Protein AF-A0A1M5TWB6-F1 (afdb_monomer_lite)

Secondary structure (DSSP, 8-state):
------HHHHHHHHHHHHHHHHHTTTS---HHHHHHHHHHHHHTT-HHHHHHHHHHHHHTSSS---HHHHHHHHHHHHHTT-TTHHHHHHHHHTTS-HHHHHHHHHHHHHT-

Structure (mmCIF, N/CA/C/O backbone):
data_AF-A0A1M5TWB6-F1
#
_entry.id   AF-A0A1M5TWB6-F1
#
loop_
_atom_site.group_PDB
_atom_site.id
_atom_site.type_symbol
_atom_site.label_atom_id
_atom_site.label_alt_id
_atom_site.label_comp_id
_atom_site.label_asym_id
_atom_site.label_entity_id
_atom_site.label_seq_id
_atom_site.pdbx_PDB_ins_code
_atom_site.Cartn_x
_atom_site.Cartn_y
_atom_site.Cartn_z
_atom_site.occupancy
_atom_site.B_iso_or_equiv
_atom_site.auth_seq_id
_atom_site.auth_comp_id
_atom_site.auth_asym_id
_atom_site.auth_atom_id
_atom_site.pdbx_PDB_model_num
ATOM 1 N N . MET A 1 1 ? -31.281 20.371 2.742 1.00 38.91 1 MET A N 1
ATOM 2 C CA . MET A 1 1 ? -30.124 20.736 1.898 1.00 38.91 1 MET A CA 1
ATOM 3 C C . MET A 1 1 ? -29.007 19.760 2.223 1.00 38.91 1 MET A C 1
ATOM 5 O O . MET A 1 1 ? -28.431 19.865 3.296 1.00 38.91 1 MET A O 1
ATOM 9 N N . ALA A 1 2 ? -28.789 18.742 1.389 1.00 46.34 2 ALA A N 1
ATOM 10 C CA . ALA A 1 2 ? -27.685 17.809 1.592 1.00 46.34 2 ALA A CA 1
ATOM 11 C C . ALA A 1 2 ? -26.399 18.528 1.173 1.00 46.34 2 ALA A C 1
ATOM 13 O O . ALA A 1 2 ? -26.209 18.814 -0.006 1.00 46.34 2 ALA A O 1
ATOM 14 N N . THR A 1 3 ? -25.571 18.903 2.143 1.00 51.97 3 THR A N 1
ATOM 15 C CA . THR A 1 3 ? -24.224 19.409 1.890 1.00 51.97 3 THR A CA 1
ATOM 16 C C . THR A 1 3 ? -23.452 18.313 1.171 1.00 51.97 3 THR A C 1
ATOM 18 O O . THR A 1 3 ? -23.114 17.283 1.751 1.00 51.97 3 THR A O 1
ATOM 21 N N . GLN A 1 4 ? -23.253 18.498 -0.130 1.00 52.97 4 GLN A N 1
ATOM 22 C CA . GLN A 1 4 ? -22.470 17.596 -0.956 1.00 52.97 4 GLN A CA 1
ATOM 23 C C . GLN A 1 4 ? -21.035 17.668 -0.431 1.00 52.97 4 GLN A C 1
ATOM 25 O O . GLN A 1 4 ? -20.358 18.684 -0.566 1.00 52.97 4 GLN A O 1
ATOM 30 N N . ARG A 1 5 ? -20.641 16.636 0.312 1.00 61.06 5 ARG A N 1
ATOM 31 C CA . ARG A 1 5 ? -19.342 16.561 0.971 1.00 61.06 5 ARG A CA 1
ATOM 32 C C . ARG A 1 5 ? -18.287 16.431 -0.125 1.00 61.06 5 ARG A C 1
ATOM 34 O O . ARG A 1 5 ? -18.445 15.616 -1.032 1.00 61.06 5 ARG A O 1
ATOM 41 N N . ASP A 1 6 ? -17.281 17.302 -0.105 1.00 73.44 6 ASP A N 1
ATOM 42 C CA . ASP A 1 6 ? -16.221 17.279 -1.110 1.00 73.44 6 ASP A CA 1
ATOM 43 C C . ASP A 1 6 ? -15.501 15.919 -1.016 1.00 73.44 6 ASP A C 1
ATOM 45 O O . ASP A 1 6 ? -14.998 15.581 0.063 1.00 73.44 6 ASP A O 1
ATOM 49 N N . PRO A 1 7 ? -15.424 15.129 -2.103 1.00 72.50 7 PRO A N 1
ATOM 50 C CA . PRO A 1 7 ? -14.781 13.819 -2.085 1.00 72.50 7 PRO A CA 1
ATOM 51 C C . PRO A 1 7 ? -13.325 13.874 -1.600 1.00 72.50 7 PRO A C 1
ATOM 53 O O . PRO A 1 7 ? -12.837 12.901 -1.027 1.00 72.50 7 PRO A O 1
ATOM 56 N N . ARG A 1 8 ? -12.631 15.011 -1.752 1.00 71.69 8 ARG A N 1
ATOM 57 C CA . ARG A 1 8 ? -11.280 15.217 -1.204 1.00 71.69 8 ARG A CA 1
ATOM 58 C C . ARG A 1 8 ? -11.291 15.347 0.316 1.00 71.69 8 ARG A C 1
ATOM 60 O O . ARG A 1 8 ? -10.427 14.783 0.987 1.00 71.69 8 ARG A O 1
ATOM 67 N N . GLN A 1 9 ? -12.273 16.062 0.864 1.00 78.19 9 GLN A N 1
ATOM 68 C CA . GLN A 1 9 ? -12.461 16.168 2.312 1.00 78.19 9 GLN A CA 1
ATOM 69 C C . GLN A 1 9 ? -12.867 14.824 2.911 1.00 78.19 9 GLN A C 1
ATOM 71 O O . GLN A 1 9 ? -12.385 14.462 3.985 1.00 78.19 9 GLN A O 1
ATOM 76 N N . ASP A 1 10 ? -13.684 14.053 2.195 1.00 86.19 10 ASP A N 1
ATOM 77 C CA . ASP A 1 10 ? -14.015 12.689 2.590 1.00 86.19 10 ASP A CA 1
ATOM 78 C C . ASP A 1 10 ? -12.780 11.791 2.584 1.00 86.19 10 ASP A C 1
ATOM 80 O O . ASP A 1 10 ? -12.555 11.058 3.546 1.00 86.19 10 ASP A O 1
ATOM 84 N N . ALA A 1 11 ? -11.923 11.891 1.567 1.00 91.50 11 ALA A N 1
ATOM 85 C CA . ALA A 1 11 ? -10.696 11.108 1.497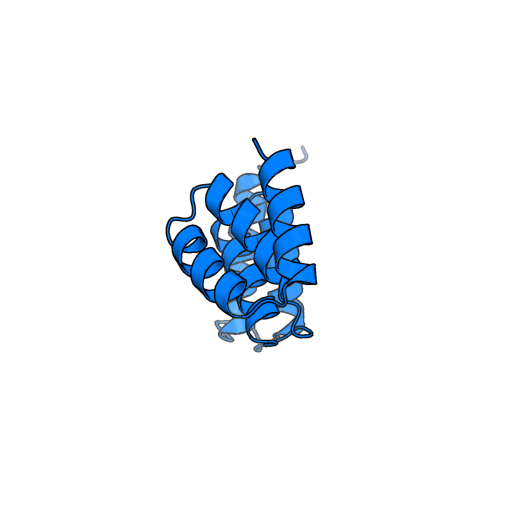 1.00 91.50 11 ALA A CA 1
ATOM 86 C C . ALA A 1 11 ? -9.743 11.414 2.667 1.00 91.50 11 ALA A C 1
ATOM 88 O O . ALA A 1 11 ? -9.263 10.493 3.332 1.00 91.50 11 ALA A O 1
ATOM 89 N N . ALA A 1 12 ? -9.525 12.697 2.970 1.00 93.19 12 ALA A N 1
ATOM 90 C CA . ALA A 1 12 ? -8.693 13.127 4.093 1.00 93.19 12 ALA A CA 1
ATOM 91 C C . ALA A 1 12 ? -9.280 12.699 5.451 1.00 93.19 12 ALA A C 1
ATOM 93 O O . ALA A 1 12 ? -8.551 12.232 6.328 1.00 93.19 12 ALA A O 1
ATOM 94 N N . ALA A 1 13 ? -10.603 12.789 5.622 1.00 93.31 13 ALA A N 1
ATOM 95 C CA . ALA A 1 13 ? -11.276 12.351 6.842 1.00 93.31 13 ALA A CA 1
ATOM 96 C C . ALA A 1 13 ? -11.176 10.831 7.047 1.00 93.31 13 ALA A C 1
ATOM 98 O O . ALA A 1 13 ? -10.908 10.377 8.161 1.00 93.31 13 ALA A O 1
ATOM 99 N N . GLN A 1 14 ? -11.348 10.038 5.982 1.00 94.56 14 GLN A N 1
ATOM 100 C CA . GLN A 1 14 ? -11.164 8.585 6.038 1.00 94.56 14 GLN A CA 1
ATOM 101 C C . GLN A 1 14 ? -9.706 8.222 6.356 1.00 94.56 14 GLN A C 1
ATOM 103 O O . GLN A 1 14 ? -9.469 7.332 7.168 1.00 94.56 14 GLN A O 1
ATOM 108 N N . PHE A 1 15 ? -8.727 8.940 5.797 1.00 95.69 15 PHE A N 1
ATOM 109 C CA . PHE A 1 15 ? -7.311 8.737 6.117 1.00 95.69 15 PHE A CA 1
ATOM 110 C C . PHE A 1 15 ? -6.994 9.057 7.588 1.00 95.69 15 PHE A C 1
ATOM 112 O O . PHE A 1 15 ? -6.352 8.265 8.276 1.00 95.69 15 PHE A O 1
ATOM 119 N N . ALA A 1 16 ? -7.491 10.179 8.114 1.00 95.31 16 ALA A N 1
ATOM 120 C CA . ALA A 1 16 ? -7.322 10.529 9.524 1.00 95.31 16 ALA A CA 1
ATOM 121 C C . ALA A 1 16 ? -7.977 9.496 10.457 1.00 95.31 16 ALA A C 1
ATOM 123 O O . ALA A 1 16 ? -7.394 9.108 11.469 1.00 95.31 16 ALA A O 1
ATOM 124 N N . LEU A 1 17 ? -9.168 9.005 10.103 1.00 94.12 17 LEU A N 1
ATOM 125 C CA . LEU A 1 17 ? -9.842 7.948 10.854 1.00 94.12 17 LEU A CA 1
ATOM 126 C C . LEU A 1 17 ? -9.043 6.637 10.833 1.00 94.12 17 LEU A C 1
ATOM 128 O O . LEU A 1 17 ? -8.930 5.977 11.865 1.00 94.12 17 LEU A O 1
ATOM 132 N N . ALA A 1 18 ? -8.442 6.293 9.693 1.00 94.94 18 ALA A N 1
ATOM 133 C CA . ALA A 1 18 ? -7.578 5.126 9.575 1.00 94.94 18 ALA A CA 1
ATOM 134 C C . ALA A 1 18 ? -6.382 5.201 10.537 1.00 94.94 18 ALA A C 1
ATOM 136 O O . ALA A 1 18 ? -6.135 4.252 11.279 1.00 94.94 18 ALA A O 1
ATOM 137 N N . GLN A 1 19 ? -5.708 6.353 10.603 1.00 95.19 19 GLN A N 1
ATOM 138 C CA . GLN A 1 19 ? -4.593 6.573 11.532 1.00 95.19 19 GLN A CA 1
ATOM 139 C C . GLN A 1 19 ? -5.023 6.470 13.000 1.00 95.19 19 GLN A C 1
ATOM 141 O O . GLN A 1 19 ? -4.278 5.948 13.828 1.00 95.19 19 GLN A O 1
ATOM 146 N N . ARG A 1 20 ? -6.233 6.929 13.342 1.00 95.44 20 ARG A N 1
ATOM 147 C CA . ARG A 1 20 ? -6.777 6.790 14.702 1.00 95.44 20 ARG A CA 1
ATOM 148 C C . ARG A 1 20 ? -7.024 5.334 15.076 1.00 95.44 20 ARG A C 1
ATOM 150 O O . ARG A 1 20 ? -6.635 4.931 16.165 1.00 95.44 20 ARG A O 1
ATOM 157 N N . TYR A 1 21 ? -7.617 4.546 14.179 1.00 94.81 21 TYR A N 1
ATOM 158 C CA . TYR A 1 21 ? -7.785 3.107 14.396 1.00 94.81 21 TYR A CA 1
ATOM 159 C C . TYR A 1 21 ? -6.451 2.356 14.447 1.00 94.81 21 TYR A C 1
ATOM 161 O O . TYR A 1 21 ? -6.342 1.367 15.159 1.00 94.81 21 TYR A O 1
ATOM 169 N N . GLU A 1 22 ? -5.429 2.813 13.727 1.00 91.19 22 GLU A N 1
ATOM 170 C CA . GLU A 1 22 ? -4.103 2.190 13.759 1.00 91.19 22 GLU A CA 1
ATOM 171 C C . GLU A 1 22 ? -3.333 2.513 15.049 1.00 91.19 22 GLU A C 1
ATOM 173 O O . GLU A 1 22 ? -2.721 1.629 15.643 1.00 91.19 22 GLU A O 1
ATOM 178 N N . SER A 1 23 ? -3.392 3.766 15.505 1.00 91.50 23 SER A N 1
ATOM 179 C CA . SER A 1 23 ? -2.691 4.247 16.706 1.00 91.50 23 SER A CA 1
ATOM 180 C C . SER A 1 23 ? -3.448 4.016 18.017 1.00 91.50 23 SER A C 1
ATOM 182 O O . SER A 1 23 ? -2.853 4.107 19.088 1.00 91.50 23 SER A O 1
ATOM 184 N N . GLY A 1 24 ? -4.759 3.767 17.961 1.00 91.69 24 GLY A N 1
ATOM 185 C CA . GLY A 1 24 ? -5.627 3.771 19.141 1.00 91.69 24 GLY A CA 1
ATOM 186 C C . GLY A 1 24 ? -5.934 5.168 19.690 1.00 91.69 24 GLY A C 1
ATOM 187 O O . GLY A 1 24 ? -6.356 5.310 20.839 1.00 91.69 24 GLY A O 1
ATOM 188 N N . GLN A 1 25 ? -5.695 6.234 18.919 1.00 88.12 25 GLN A N 1
ATOM 189 C CA . GLN A 1 25 ? -5.894 7.591 19.419 1.00 88.12 25 GLN A CA 1
ATOM 190 C C . GLN A 1 25 ? -7.385 7.957 19.480 1.00 88.12 25 GLN A C 1
ATOM 192 O O . GLN A 1 25 ? -8.041 8.277 18.478 1.00 88.12 25 GLN A O 1
ATOM 197 N N . GLY A 1 26 ? -7.926 7.946 20.699 1.00 87.81 26 GLY A N 1
ATOM 198 C CA . GLY A 1 26 ? -9.321 8.296 20.975 1.00 87.81 26 GLY A CA 1
ATOM 199 C C . GLY A 1 26 ? -10.337 7.304 20.398 1.00 87.81 26 GLY A C 1
ATOM 200 O O . GLY A 1 26 ? -11.507 7.657 20.282 1.00 87.81 26 GLY A O 1
ATOM 201 N N . VAL A 1 27 ? -9.888 6.116 19.988 1.00 91.00 27 VAL A N 1
ATOM 202 C CA . VAL A 1 27 ? -10.680 4.932 19.615 1.00 91.00 27 VAL A CA 1
ATOM 203 C C . VAL A 1 27 ? -9.879 3.692 20.008 1.00 91.00 27 VAL A C 1
ATOM 205 O O . VAL A 1 27 ? -8.657 3.760 20.084 1.00 91.00 27 VAL A O 1
ATOM 208 N N . ALA A 1 28 ? -10.531 2.554 20.243 1.00 93.25 28 ALA A N 1
ATOM 209 C CA . ALA A 1 28 ? -9.794 1.303 20.402 1.00 93.25 28 ALA A CA 1
ATOM 210 C C . ALA A 1 28 ? -9.011 0.991 19.107 1.00 93.25 28 ALA A C 1
ATOM 212 O O . ALA A 1 28 ? -9.572 1.184 18.021 1.00 93.25 28 ALA A O 1
ATOM 213 N N . PRO A 1 29 ? -7.747 0.529 19.195 1.00 92.62 29 PRO A N 1
ATOM 214 C CA . PRO A 1 29 ? -7.020 0.065 18.026 1.00 92.62 29 PRO A CA 1
ATOM 215 C C . PRO A 1 29 ? -7.807 -1.018 17.284 1.00 92.62 29 PRO A C 1
ATOM 217 O O . PRO A 1 29 ? -8.204 -2.020 17.878 1.00 92.62 29 PRO A O 1
ATOM 220 N N . ASP A 1 30 ? -8.007 -0.825 15.985 1.00 93.50 30 ASP A N 1
ATOM 221 C CA . ASP A 1 30 ? -8.681 -1.782 15.111 1.00 93.50 30 ASP A CA 1
ATOM 222 C C . ASP A 1 30 ? -7.986 -1.797 13.739 1.00 93.50 30 ASP A C 1
ATOM 224 O O . ASP A 1 30 ? -8.286 -0.979 12.860 1.00 93.50 30 ASP A O 1
ATOM 228 N N . PRO A 1 31 ? -7.041 -2.730 13.524 1.00 88.62 31 PRO A N 1
ATOM 229 C CA . PRO A 1 31 ? -6.315 -2.843 12.263 1.00 88.62 31 PRO A CA 1
ATOM 230 C C . PRO A 1 31 ? -7.221 -3.090 11.049 1.00 88.62 31 PRO A C 1
ATOM 232 O O . PRO A 1 31 ? -6.900 -2.638 9.947 1.00 88.62 31 PRO A O 1
ATOM 235 N N . ALA A 1 32 ? -8.349 -3.786 11.229 1.00 90.31 32 ALA A N 1
ATOM 236 C CA . ALA A 1 32 ? -9.279 -4.082 10.144 1.00 90.31 32 ALA A CA 1
ATOM 237 C C . ALA A 1 32 ? -10.080 -2.831 9.757 1.00 90.31 32 ALA A C 1
ATOM 239 O O . ALA A 1 32 ? -10.190 -2.505 8.569 1.00 90.31 32 ALA A O 1
ATOM 240 N N . ALA A 1 33 ? -10.574 -2.078 10.744 1.00 91.88 33 ALA A N 1
ATOM 241 C CA . ALA A 1 33 ? -11.229 -0.796 10.502 1.00 91.88 33 ALA A CA 1
ATOM 242 C C . ALA A 1 33 ? -10.260 0.234 9.902 1.00 91.88 33 ALA A C 1
ATOM 244 O O . ALA A 1 33 ? -10.638 0.949 8.968 1.00 91.88 33 ALA A O 1
ATOM 245 N N . ALA A 1 34 ? -9.005 0.271 10.367 1.00 93.81 34 ALA A N 1
ATOM 246 C CA . ALA A 1 34 ? -7.960 1.114 9.792 1.00 93.81 34 ALA A CA 1
ATOM 247 C C . ALA A 1 34 ? -7.757 0.801 8.304 1.00 93.81 34 ALA A C 1
ATOM 249 O O . ALA A 1 34 ? -7.849 1.696 7.462 1.00 93.81 34 ALA A O 1
ATOM 250 N N . PHE A 1 35 ? -7.574 -0.478 7.959 1.00 92.44 35 PHE A N 1
ATOM 251 C CA . PHE A 1 35 ? -7.413 -0.919 6.573 1.00 92.44 35 PHE A CA 1
ATOM 252 C C . PHE A 1 35 ? -8.615 -0.531 5.697 1.00 92.44 35 PHE A C 1
ATOM 254 O O . PHE A 1 35 ? -8.444 0.006 4.602 1.00 92.44 35 PHE A O 1
ATOM 261 N N . ALA A 1 36 ? -9.840 -0.727 6.192 1.00 93.12 36 ALA A N 1
ATOM 262 C CA . ALA A 1 36 ? -11.054 -0.354 5.468 1.00 93.12 36 ALA A CA 1
ATOM 263 C C . ALA A 1 36 ? -11.180 1.166 5.241 1.00 93.12 36 ALA A C 1
ATOM 265 O O . ALA A 1 36 ? -11.718 1.593 4.214 1.00 93.12 36 ALA A O 1
ATOM 266 N N . CYS A 1 37 ? -10.703 1.985 6.181 1.00 94.88 37 CYS A N 1
ATOM 267 C CA . CYS A 1 37 ? -10.683 3.441 6.046 1.00 94.88 37 CYS A CA 1
ATOM 268 C C . CYS A 1 37 ? -9.597 3.902 5.060 1.00 94.88 37 CYS A C 1
ATOM 270 O O . CYS A 1 37 ? -9.891 4.720 4.186 1.00 94.88 37 CYS A O 1
ATOM 272 N N . TYR A 1 38 ? -8.392 3.316 5.105 1.00 95.31 38 TYR A N 1
ATOM 273 C CA . TYR A 1 38 ? -7.360 3.561 4.088 1.00 95.31 38 TYR A CA 1
ATOM 274 C C . TYR A 1 38 ? -7.855 3.203 2.688 1.00 95.31 38 TYR A C 1
ATOM 276 O O . TYR A 1 38 ? -7.689 3.996 1.766 1.00 95.31 38 TYR A O 1
ATOM 284 N N . LEU A 1 39 ? -8.530 2.059 2.527 1.00 94.00 39 LEU A N 1
ATOM 285 C CA . LEU A 1 39 ? -9.091 1.632 1.244 1.00 94.00 39 LEU A CA 1
ATOM 286 C C . LEU A 1 39 ? -10.102 2.638 0.687 1.00 94.00 39 LEU A C 1
ATOM 288 O O . LEU A 1 39 ? -10.086 2.934 -0.507 1.00 94.00 39 LEU A O 1
ATOM 292 N N . ARG A 1 40 ? -10.966 3.194 1.543 1.00 94.38 40 ARG A N 1
ATOM 293 C CA . ARG A 1 40 ? -11.909 4.249 1.146 1.00 94.38 40 ARG A CA 1
ATOM 294 C C . ARG A 1 40 ? -11.186 5.521 0.707 1.00 94.38 40 ARG A C 1
ATOM 296 O O . ARG A 1 40 ? -11.483 6.028 -0.368 1.00 94.38 40 ARG A O 1
ATOM 303 N N . ALA A 1 41 ? -10.218 5.997 1.489 1.00 95.50 41 ALA A N 1
ATOM 304 C CA . ALA A 1 41 ? -9.435 7.185 1.146 1.00 95.50 41 ALA A CA 1
ATOM 305 C C . ALA A 1 41 ? -8.640 7.005 -0.160 1.00 95.50 41 ALA A C 1
ATOM 307 O O . ALA A 1 41 ? -8.636 7.885 -1.019 1.00 95.50 41 ALA A O 1
ATOM 308 N N . ALA A 1 42 ? -8.014 5.843 -0.346 1.00 95.19 42 ALA A N 1
ATOM 309 C CA . ALA A 1 42 ? -7.218 5.527 -1.525 1.00 95.19 42 ALA A CA 1
ATOM 310 C C . ALA A 1 42 ? -8.057 5.477 -2.809 1.00 95.19 42 ALA A C 1
ATOM 312 O O . ALA A 1 42 ? -7.632 5.993 -3.843 1.00 95.19 42 ALA A O 1
ATOM 313 N N . ARG A 1 43 ? -9.275 4.920 -2.733 1.00 93.06 43 ARG A N 1
ATOM 314 C CA . ARG A 1 43 ? -10.244 4.909 -3.845 1.00 93.06 43 ARG A CA 1
ATOM 315 C C . ARG A 1 43 ? -10.721 6.304 -4.243 1.00 93.06 43 ARG A C 1
ATOM 317 O O . ARG A 1 43 ? -11.106 6.499 -5.388 1.00 93.06 43 ARG A O 1
ATOM 324 N N . LEU A 1 44 ? -10.681 7.260 -3.317 1.00 92.06 44 LEU A N 1
ATOM 325 C CA . LEU A 1 44 ? -10.979 8.671 -3.575 1.00 92.06 44 LEU A CA 1
ATOM 326 C C . LEU A 1 44 ? -9.750 9.464 -4.062 1.00 92.06 44 LEU A C 1
ATOM 328 O O . LEU A 1 44 ? -9.825 10.682 -4.195 1.00 92.06 44 LEU A O 1
ATOM 332 N N . GLY A 1 45 ? -8.620 8.798 -4.327 1.00 91.31 45 GLY A N 1
ATOM 333 C CA . GLY A 1 45 ? -7.413 9.433 -4.861 1.00 91.31 45 GLY A CA 1
ATOM 334 C C . GLY A 1 45 ? -6.461 10.001 -3.806 1.00 91.31 45 GLY A C 1
ATOM 335 O O . GLY A 1 45 ? -5.573 10.774 -4.150 1.00 91.31 45 GLY A O 1
ATOM 336 N N . HIS A 1 46 ? -6.622 9.660 -2.523 1.00 95.56 46 HIS A N 1
ATOM 337 C CA . HIS A 1 46 ? -5.711 10.152 -1.487 1.00 95.56 46 HIS A CA 1
ATOM 338 C C . HIS A 1 46 ? -4.339 9.473 -1.594 1.00 95.56 46 HIS A C 1
ATOM 340 O O . HIS A 1 46 ? -4.182 8.323 -1.172 1.00 95.56 46 HIS A O 1
ATOM 346 N N . ALA A 1 47 ? -3.342 10.207 -2.096 1.00 95.62 47 ALA A N 1
ATOM 347 C CA . ALA A 1 47 ? -1.994 9.709 -2.386 1.00 95.62 47 ALA A CA 1
ATOM 348 C C . ALA A 1 47 ? -1.365 8.960 -1.197 1.00 95.62 47 ALA A C 1
ATOM 350 O O . ALA A 1 47 ? -0.977 7.796 -1.313 1.00 95.62 47 ALA A O 1
ATOM 351 N N . ARG A 1 48 ? -1.409 9.557 0.003 1.00 95.75 48 ARG A N 1
ATOM 352 C CA . ARG A 1 48 ? -0.850 8.913 1.199 1.00 95.75 48 ARG A CA 1
ATOM 353 C C . ARG A 1 48 ? -1.587 7.638 1.611 1.00 95.75 48 ARG A C 1
ATOM 355 O O . ARG A 1 48 ? -0.980 6.714 2.138 1.00 95.75 48 ARG A O 1
ATOM 362 N N . ALA A 1 49 ? -2.892 7.547 1.352 1.00 96.44 49 ALA A N 1
ATOM 363 C CA . ALA A 1 49 ? -3.655 6.348 1.693 1.00 96.44 49 ALA A CA 1
ATOM 364 C C . ALA A 1 49 ? -3.323 5.197 0.734 1.00 96.44 49 ALA A C 1
ATOM 366 O O . ALA A 1 49 ? -3.193 4.054 1.168 1.00 96.44 49 ALA A O 1
ATOM 367 N N . GLN A 1 50 ? -3.144 5.511 -0.553 1.00 97.12 50 GLN A N 1
ATOM 368 C CA . GLN A 1 50 ? -2.653 4.564 -1.556 1.00 97.12 50 GLN A CA 1
ATOM 369 C C . GLN A 1 50 ? -1.259 4.050 -1.165 1.00 97.12 50 GLN A C 1
ATOM 371 O O . GLN A 1 50 ? -1.025 2.842 -1.160 1.00 97.12 50 GLN A O 1
ATOM 376 N N . PHE A 1 51 ? -0.368 4.940 -0.722 1.00 96.94 51 PHE A N 1
ATOM 377 C CA . PHE A 1 51 ? 0.957 4.566 -0.230 1.00 96.94 51 PHE A CA 1
ATOM 378 C C . PHE A 1 51 ? 0.916 3.615 0.975 1.00 96.94 51 PHE A C 1
ATOM 380 O O . PHE A 1 51 ? 1.566 2.566 0.951 1.00 96.94 51 PHE A O 1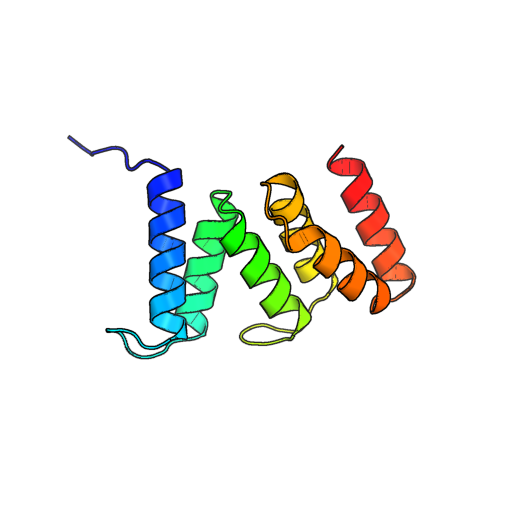
ATOM 387 N N . GLU A 1 52 ? 0.119 3.923 2.004 1.00 95.50 52 GLU A N 1
ATOM 388 C CA . GLU A 1 52 ? 0.020 3.058 3.188 1.00 95.50 52 GLU A CA 1
ATOM 389 C C . GLU A 1 52 ? -0.589 1.684 2.860 1.00 95.50 52 GLU A C 1
ATOM 391 O O . GLU A 1 52 ? -0.117 0.669 3.375 1.00 95.50 52 GLU A O 1
ATOM 396 N N . LEU A 1 53 ? -1.578 1.603 1.959 1.00 95.12 53 LEU A N 1
ATOM 397 C CA . LEU A 1 53 ? -2.082 0.310 1.469 1.00 95.12 53 LEU A CA 1
ATOM 398 C C . LEU A 1 53 ? -0.996 -0.478 0.743 1.00 95.12 53 LEU A C 1
ATOM 4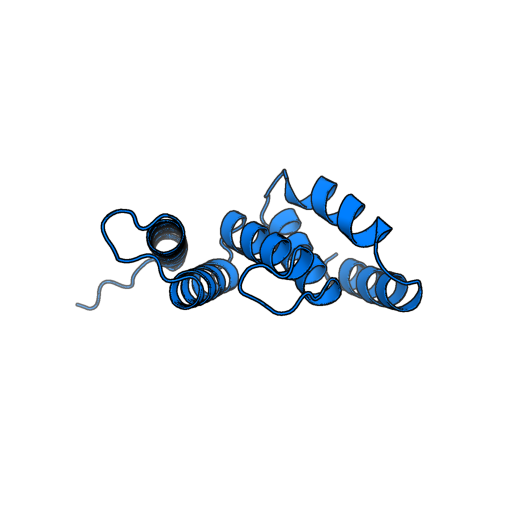00 O O . LEU A 1 53 ? -0.829 -1.673 0.996 1.00 95.12 53 LEU A O 1
ATOM 404 N N . GLY A 1 54 ? -0.230 0.199 -0.112 1.00 95.31 54 GLY A N 1
ATOM 405 C CA . GLY A 1 54 ? 0.924 -0.368 -0.791 1.00 95.31 54 GLY A CA 1
ATOM 406 C C . GLY A 1 54 ? 1.907 -1.016 0.182 1.00 95.31 54 GLY A C 1
ATOM 407 O O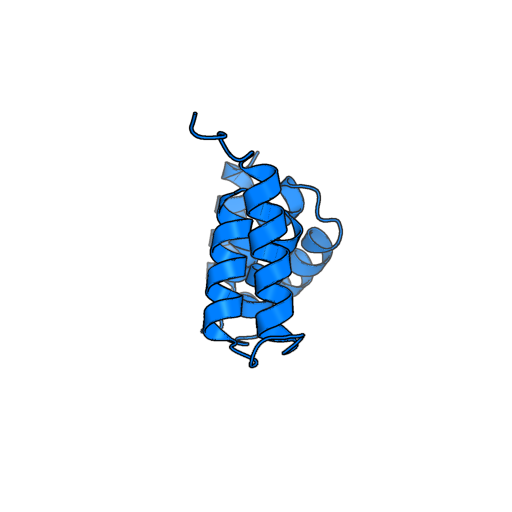 . GLY A 1 54 ? 2.251 -2.194 0.056 1.00 95.31 54 GLY A O 1
ATOM 408 N N . ARG A 1 55 ? 2.293 -0.279 1.227 1.00 94.38 55 ARG A N 1
ATOM 409 C CA . ARG A 1 55 ? 3.185 -0.779 2.282 1.00 94.38 55 ARG A CA 1
ATOM 410 C C . ARG A 1 55 ? 2.593 -1.953 3.056 1.00 94.38 55 ARG A C 1
ATOM 412 O O . ARG A 1 55 ? 3.299 -2.939 3.271 1.00 94.38 55 ARG A O 1
ATOM 419 N N . LYS A 1 56 ? 1.316 -1.884 3.445 1.00 92.50 56 LYS A N 1
ATOM 420 C CA . LYS A 1 56 ? 0.630 -2.956 4.190 1.00 92.50 56 LYS A CA 1
ATOM 421 C C . LYS A 1 56 ? 0.549 -4.251 3.379 1.00 92.50 56 LYS A C 1
ATOM 423 O O . LYS A 1 56 ? 0.844 -5.323 3.907 1.00 92.50 56 LYS A O 1
ATOM 428 N N . HIS A 1 57 ? 0.259 -4.166 2.080 1.00 94.12 57 HIS A N 1
ATOM 429 C CA . HIS A 1 57 ? 0.307 -5.323 1.182 1.00 94.12 57 HIS A CA 1
ATOM 430 C C . HIS A 1 57 ? 1.732 -5.865 0.984 1.00 94.12 57 HIS A C 1
ATOM 432 O O . HIS A 1 57 ? 1.919 -7.081 0.931 1.00 94.12 57 HIS A O 1
ATOM 438 N N . ALA A 1 58 ? 2.753 -5.004 0.931 1.00 93.06 58 ALA A N 1
ATOM 439 C CA . ALA A 1 58 ? 4.146 -5.434 0.782 1.00 93.06 58 ALA A CA 1
ATOM 440 C C . ALA A 1 58 ? 4.703 -6.134 2.036 1.00 93.06 58 ALA A C 1
ATOM 442 O O . ALA A 1 58 ? 5.491 -7.083 1.928 1.00 93.06 58 ALA A O 1
ATOM 443 N N . SER A 1 59 ? 4.310 -5.670 3.226 1.00 88.69 59 SER A N 1
ATOM 444 C CA . SER A 1 59 ? 4.743 -6.225 4.513 1.00 88.69 59 SER A CA 1
ATOM 445 C C . SER A 1 59 ? 3.888 -7.405 4.979 1.00 88.69 59 SER A C 1
ATOM 447 O O . SER A 1 59 ? 4.382 -8.254 5.719 1.00 88.69 59 SER A O 1
ATOM 449 N N . GLY A 1 60 ? 2.634 -7.495 4.528 1.00 86.00 60 GLY A N 1
ATOM 450 C CA . GLY A 1 60 ? 1.648 -8.434 5.065 1.00 86.00 60 GLY A CA 1
ATOM 451 C C . GLY A 1 60 ? 1.076 -8.002 6.423 1.00 86.00 60 GLY A C 1
ATOM 452 O O . GLY A 1 60 ? 0.547 -8.828 7.163 1.00 86.00 60 GLY A O 1
ATOM 453 N N . GLN A 1 61 ? 1.212 -6.724 6.792 1.00 74.94 61 GLN A N 1
ATOM 454 C CA . GLN A 1 61 ? 0.670 -6.188 8.041 1.00 74.94 61 GLN A CA 1
ATOM 455 C C . GLN A 1 61 ? -0.796 -5.795 7.854 1.00 74.94 61 GLN A C 1
ATOM 457 O O . GLN A 1 61 ? -1.113 -4.876 7.101 1.00 74.94 61 GLN A O 1
ATOM 462 N N . GLY A 1 62 ? -1.697 -6.497 8.544 1.00 67.81 62 GLY A N 1
ATOM 463 C CA . GLY A 1 62 ? -3.142 -6.252 8.464 1.00 67.81 62 GLY A CA 1
ATOM 464 C C . GLY A 1 62 ? -3.808 -6.736 7.166 1.00 67.81 62 GLY A C 1
ATOM 465 O O . GLY A 1 62 ? -5.023 -6.633 7.043 1.00 67.81 62 GLY A O 1
ATOM 466 N N . ALA A 1 63 ? -3.043 -7.294 6.222 1.00 74.06 63 ALA A N 1
ATOM 467 C CA . ALA A 1 63 ? -3.531 -7.916 4.993 1.00 74.06 63 ALA A CA 1
ATOM 468 C C . ALA A 1 63 ? -2.609 -9.067 4.565 1.00 74.06 63 ALA A C 1
ATOM 470 O O . ALA A 1 63 ? -1.453 -9.143 4.977 1.00 74.06 63 ALA A O 1
ATOM 471 N N . ARG A 1 64 ? -3.092 -9.962 3.695 1.00 85.94 64 ARG A N 1
ATOM 472 C CA . ARG A 1 64 ? -2.231 -10.976 3.070 1.00 85.94 64 ARG A CA 1
ATOM 473 C C . ARG A 1 64 ? -1.138 -10.277 2.258 1.00 85.94 64 ARG A C 1
ATOM 475 O O . ARG A 1 64 ? -1.434 -9.367 1.483 1.00 85.94 64 ARG A O 1
ATOM 482 N N . ARG A 1 65 ? 0.110 -10.733 2.418 1.00 90.62 65 ARG A N 1
ATOM 483 C CA . ARG A 1 65 ? 1.240 -10.225 1.636 1.00 90.62 65 ARG A CA 1
ATOM 484 C C . ARG A 1 65 ? 0.991 -10.455 0.147 1.00 90.62 65 ARG A C 1
ATOM 486 O O . ARG A 1 65 ? 0.865 -11.603 -0.279 1.00 90.62 65 ARG A O 1
ATOM 493 N N . ASP A 1 66 ? 0.977 -9.373 -0.617 1.00 94.62 66 ASP A N 1
ATOM 494 C CA . ASP A 1 66 ? 0.752 -9.374 -2.059 1.00 94.62 66 ASP A CA 1
ATOM 495 C C . ASP A 1 66 ? 1.560 -8.241 -2.698 1.00 94.62 66 ASP A C 1
ATOM 497 O O . ASP A 1 66 ? 1.234 -7.062 -2.568 1.00 94.62 66 ASP A O 1
ATOM 501 N N . LEU A 1 67 ? 2.651 -8.606 -3.374 1.00 94.38 67 LEU A N 1
ATOM 502 C CA . LEU A 1 67 ? 3.534 -7.627 -4.004 1.00 94.38 67 LEU A CA 1
ATOM 503 C C . LEU A 1 67 ? 2.887 -6.969 -5.230 1.00 94.38 67 LEU A C 1
ATOM 505 O O . LEU A 1 67 ? 3.199 -5.817 -5.508 1.00 94.38 67 LEU A O 1
ATOM 509 N N . LEU A 1 68 ? 1.987 -7.659 -5.942 1.00 95.12 68 LEU A N 1
ATOM 510 C CA . LEU A 1 68 ? 1.310 -7.097 -7.116 1.00 95.12 68 LEU A CA 1
ATOM 511 C C . LEU A 1 68 ? 0.306 -6.032 -6.682 1.00 95.12 68 LEU A C 1
ATOM 513 O O . LEU A 1 68 ? 0.341 -4.914 -7.195 1.00 95.12 68 LEU A O 1
ATOM 517 N N . ALA A 1 69 ? -0.515 -6.344 -5.675 1.00 94.00 69 ALA A N 1
ATOM 518 C CA . ALA A 1 69 ? -1.421 -5.366 -5.078 1.00 94.00 69 ALA A CA 1
ATOM 519 C C . ALA A 1 69 ? -0.647 -4.182 -4.477 1.00 94.00 69 ALA A C 1
ATOM 521 O O . ALA A 1 69 ? -1.030 -3.030 -4.676 1.00 94.00 69 ALA A O 1
ATOM 522 N N . ALA A 1 70 ? 0.471 -4.451 -3.791 1.00 95.81 70 ALA A N 1
ATOM 523 C CA . ALA A 1 70 ? 1.327 -3.403 -3.245 1.00 95.81 70 ALA A CA 1
ATOM 524 C C . ALA A 1 70 ? 1.836 -2.444 -4.328 1.00 95.81 70 ALA A C 1
ATOM 526 O O . ALA A 1 70 ? 1.757 -1.227 -4.172 1.00 95.81 70 ALA A O 1
ATOM 527 N N . TYR A 1 71 ? 2.330 -3.000 -5.435 1.00 96.25 71 TYR A N 1
ATOM 528 C CA . TYR A 1 71 ? 2.855 -2.225 -6.550 1.00 96.25 71 TYR A CA 1
ATOM 529 C C . TYR A 1 71 ? 1.771 -1.396 -7.234 1.00 96.25 71 TYR A C 1
ATOM 531 O O . TYR A 1 71 ? 1.999 -0.226 -7.515 1.00 96.25 71 TYR A O 1
ATOM 539 N N . ALA A 1 72 ? 0.583 -1.962 -7.456 1.00 95.38 72 ALA A N 1
ATOM 540 C CA . ALA A 1 72 ? -0.528 -1.238 -8.066 1.00 95.38 72 ALA A CA 1
ATOM 541 C C . ALA A 1 72 ? -0.935 -0.006 -7.240 1.00 95.38 72 ALA A C 1
ATOM 543 O O . ALA A 1 72 ? -1.075 1.087 -7.790 1.00 95.38 72 ALA A O 1
ATOM 544 N N . TRP A 1 73 ? -1.054 -0.152 -5.916 1.00 96.31 73 TRP A N 1
ATOM 545 C CA . TRP A 1 73 ? -1.366 0.974 -5.033 1.00 96.31 73 TRP A CA 1
ATOM 546 C C . TRP A 1 73 ? -0.257 2.027 -4.997 1.00 96.31 73 TRP A C 1
ATOM 548 O O . TRP A 1 73 ? -0.546 3.220 -5.032 1.00 96.31 73 TRP A O 1
ATOM 558 N N . LEU A 1 74 ? 1.010 1.611 -4.964 1.00 96.25 74 LEU A N 1
ATOM 559 C CA . LEU A 1 74 ? 2.126 2.557 -4.978 1.00 96.25 74 LEU A CA 1
ATOM 560 C C . LEU A 1 74 ? 2.271 3.271 -6.320 1.00 96.25 74 LEU A C 1
ATOM 562 O O . LEU A 1 74 ? 2.620 4.443 -6.332 1.00 96.25 74 LEU A O 1
ATOM 566 N N . LEU A 1 7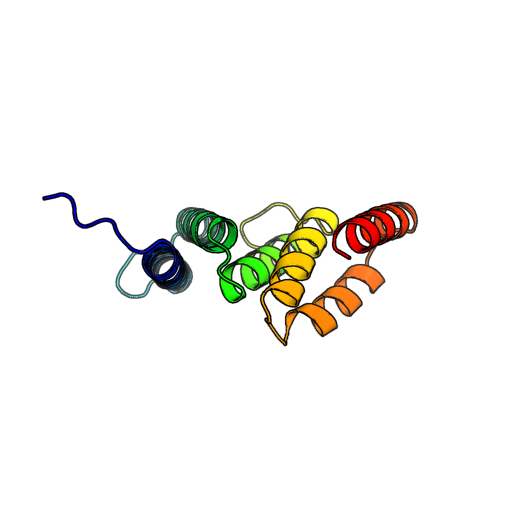5 ? 1.965 2.609 -7.436 1.00 95.69 75 LEU A N 1
ATOM 567 C CA . LEU A 1 75 ? 1.972 3.247 -8.749 1.00 95.69 75 LEU A CA 1
ATOM 568 C C . LEU A 1 75 ? 0.921 4.360 -8.824 1.00 95.69 75 LEU A C 1
ATOM 570 O O . LEU A 1 75 ? 1.201 5.442 -9.334 1.00 95.69 75 LEU A O 1
ATOM 574 N N . GLN A 1 76 ? -0.266 4.124 -8.258 1.00 94.81 76 GLN A N 1
ATOM 575 C CA . GLN A 1 76 ? -1.280 5.170 -8.115 1.00 94.81 76 GLN A CA 1
ATOM 576 C C . GLN A 1 76 ? -0.805 6.303 -7.200 1.00 94.81 76 GLN A C 1
ATOM 578 O O . GLN A 1 76 ? -0.977 7.466 -7.554 1.00 94.81 76 GLN A O 1
ATOM 583 N N . ALA A 1 77 ? -0.163 5.974 -6.074 1.00 96.06 77 ALA A N 1
ATOM 584 C CA . ALA A 1 77 ? 0.377 6.969 -5.152 1.00 96.06 77 ALA A CA 1
ATOM 585 C C . ALA A 1 77 ? 1.450 7.849 -5.819 1.00 96.06 77 ALA A C 1
ATOM 587 O O . ALA A 1 77 ? 1.417 9.066 -5.657 1.00 96.06 77 ALA A O 1
ATOM 588 N N . GLU A 1 78 ? 2.353 7.256 -6.609 1.00 95.44 78 GLU A N 1
ATOM 589 C CA . GLU A 1 78 ? 3.361 7.980 -7.396 1.00 95.44 78 GLU A CA 1
ATOM 590 C C . GLU A 1 78 ? 2.688 8.950 -8.374 1.00 95.44 78 GLU A C 1
ATOM 592 O O . GLU A 1 78 ? 3.022 10.133 -8.400 1.00 95.44 78 GLU A O 1
ATOM 597 N N . HIS A 1 79 ? 1.684 8.480 -9.122 1.00 92.69 79 HIS A N 1
ATOM 598 C CA . HIS A 1 79 ? 0.939 9.319 -10.063 1.00 92.69 79 HIS A CA 1
ATOM 599 C C . HIS A 1 79 ? 0.153 10.443 -9.364 1.00 92.69 79 HIS A C 1
ATOM 601 O O . HIS A 1 79 ? 0.017 11.541 -9.899 1.00 92.69 79 HIS A O 1
ATOM 607 N N . ALA A 1 80 ? -0.325 10.193 -8.144 1.00 90.88 80 ALA A N 1
ATOM 608 C CA . ALA A 1 80 ? -0.994 11.177 -7.299 1.00 90.88 80 ALA A CA 1
ATOM 609 C C . ALA A 1 80 ? -0.023 12.138 -6.573 1.00 90.88 80 ALA A C 1
ATOM 611 O O . ALA A 1 80 ? -0.479 13.004 -5.824 1.00 90.88 80 ALA A O 1
ATOM 612 N N . GLY A 1 81 ? 1.293 12.017 -6.794 1.00 92.81 81 GLY A N 1
ATOM 613 C CA . GLY A 1 81 ? 2.313 12.932 -6.273 1.00 92.81 81 GLY A CA 1
ATOM 614 C C . GLY A 1 81 ? 2.936 12.535 -4.931 1.00 92.81 81 GLY A C 1
ATOM 615 O O . GLY A 1 81 ? 3.604 13.361 -4.309 1.00 92.81 81 GLY A O 1
ATOM 616 N N . GLU A 1 82 ? 2.752 11.298 -4.460 1.00 95.75 82 GLU A N 1
ATOM 617 C CA . GLU A 1 82 ? 3.445 10.804 -3.266 1.00 95.75 82 GLU A CA 1
ATOM 618 C C . GLU A 1 82 ? 4.925 10.531 -3.578 1.00 95.75 82 GLU A C 1
ATOM 620 O O . GLU A 1 82 ? 5.280 9.524 -4.195 1.00 95.75 82 GLU A O 1
ATOM 625 N N . ALA A 1 83 ? 5.807 11.408 -3.099 1.00 93.06 83 ALA A N 1
ATOM 626 C CA . ALA A 1 83 ? 7.244 11.338 -3.369 1.00 93.06 83 ALA A CA 1
ATOM 627 C C . ALA A 1 83 ? 7.909 10.038 -2.872 1.00 93.06 83 ALA A C 1
ATOM 629 O O . ALA A 1 83 ? 8.871 9.561 -3.477 1.00 93.06 83 ALA A O 1
ATOM 630 N N . GLU A 1 84 ? 7.399 9.436 -1.792 1.00 92.38 84 GLU A N 1
ATOM 631 C CA . GLU A 1 84 ? 7.939 8.185 -1.240 1.00 92.38 84 GLU A CA 1
ATOM 632 C C . GLU A 1 84 ? 7.542 6.934 -2.046 1.00 92.38 84 GLU A C 1
ATOM 634 O O . GLU A 1 84 ? 8.134 5.860 -1.872 1.00 92.38 84 GLU A O 1
ATOM 639 N N . ALA A 1 85 ? 6.564 7.043 -2.949 1.00 94.50 85 ALA A N 1
ATOM 640 C CA . ALA A 1 85 ? 6.055 5.897 -3.693 1.00 94.50 85 ALA A CA 1
ATOM 641 C C . ALA A 1 85 ? 7.086 5.333 -4.683 1.00 94.50 85 ALA A C 1
ATOM 643 O O . ALA A 1 85 ? 7.293 4.120 -4.708 1.00 94.50 85 ALA A O 1
ATOM 644 N N . GLY A 1 86 ? 7.796 6.193 -5.420 1.00 94.12 86 GLY A N 1
ATOM 645 C CA . GLY A 1 86 ? 8.809 5.794 -6.409 1.00 94.12 86 GLY A CA 1
ATOM 646 C C . GLY A 1 86 ? 9.951 4.943 -5.826 1.00 94.12 86 GLY A C 1
ATOM 647 O O . GLY A 1 86 ? 10.180 3.819 -6.289 1.00 94.12 86 GLY A O 1
ATOM 648 N N . PRO A 1 87 ? 10.653 5.402 -4.768 1.00 95.31 87 PRO A N 1
ATOM 649 C CA . PRO A 1 87 ? 11.664 4.587 -4.092 1.00 95.31 87 PRO A CA 1
ATOM 650 C C . PRO A 1 87 ? 11.105 3.256 -3.568 1.00 95.31 87 PRO A C 1
ATOM 652 O O . PRO A 1 87 ? 11.761 2.217 -3.669 1.00 95.31 87 PRO A O 1
ATOM 655 N N . THR A 1 88 ? 9.875 3.264 -3.051 1.00 94.31 88 THR A N 1
ATOM 656 C CA . THR A 1 88 ? 9.216 2.061 -2.523 1.00 94.31 88 THR A CA 1
ATOM 657 C C . THR A 1 88 ? 8.859 1.068 -3.637 1.00 94.31 88 THR A C 1
ATOM 659 O O . THR A 1 88 ? 9.043 -0.139 -3.468 1.00 94.31 88 THR A O 1
ATOM 662 N N . LEU A 1 89 ? 8.431 1.548 -4.810 1.00 94.69 89 LEU A N 1
ATOM 663 C CA . LEU A 1 89 ? 8.204 0.726 -6.004 1.00 94.69 89 LEU A CA 1
ATOM 664 C C . LEU A 1 89 ? 9.479 0.014 -6.443 1.00 94.69 89 LEU A C 1
ATOM 666 O O . LEU A 1 89 ? 9.432 -1.178 -6.751 1.00 94.69 89 LEU A O 1
ATOM 670 N N . HIS A 1 90 ? 10.620 0.708 -6.424 1.00 94.00 90 HIS A N 1
ATOM 671 C CA . HIS A 1 90 ? 11.908 0.100 -6.751 1.00 94.00 90 HIS A CA 1
ATOM 672 C C . HIS A 1 90 ? 12.266 -1.033 -5.773 1.00 94.00 90 HIS A C 1
ATOM 674 O O . HIS A 1 90 ? 12.633 -2.129 -6.198 1.00 94.00 90 HIS A O 1
ATOM 680 N N . GLN A 1 91 ? 12.077 -0.811 -4.467 1.00 93.12 91 GLN A N 1
ATOM 681 C CA . GLN A 1 91 ? 12.326 -1.829 -3.437 1.00 93.12 91 GLN A CA 1
ATOM 682 C C . GLN A 1 91 ? 11.412 -3.054 -3.576 1.00 93.12 91 GLN A C 1
ATOM 684 O O . GLN A 1 91 ? 11.850 -4.187 -3.373 1.00 93.12 91 GLN A O 1
ATOM 689 N N . ILE A 1 92 ? 10.136 -2.847 -3.906 1.00 93.62 92 ILE A N 1
ATOM 690 C CA . ILE A 1 92 ? 9.178 -3.944 -4.085 1.00 93.62 92 ILE A CA 1
ATOM 691 C C . ILE A 1 92 ? 9.456 -4.708 -5.376 1.00 93.62 92 ILE A C 1
ATOM 693 O O . ILE A 1 92 ? 9.458 -5.937 -5.344 1.00 93.62 92 ILE A O 1
ATOM 697 N N . ALA A 1 93 ? 9.754 -4.014 -6.478 1.00 93.56 93 ALA A N 1
ATOM 698 C CA . ALA A 1 93 ? 10.130 -4.647 -7.740 1.00 93.56 93 ALA A CA 1
ATOM 699 C C . ALA A 1 93 ? 11.362 -5.547 -7.578 1.00 93.56 93 ALA A C 1
ATOM 701 O O . ALA A 1 93 ? 11.372 -6.665 -8.081 1.00 93.56 93 ALA A O 1
ATOM 702 N N . ALA A 1 94 ? 12.359 -5.127 -6.793 1.00 93.88 94 ALA A N 1
ATOM 703 C CA . ALA A 1 94 ? 13.543 -5.942 -6.509 1.00 93.88 94 ALA A CA 1
ATOM 704 C C . ALA A 1 94 ? 13.229 -7.270 -5.784 1.00 93.88 94 ALA A C 1
ATOM 706 O O . ALA A 1 94 ? 14.044 -8.189 -5.787 1.00 93.88 94 ALA A O 1
ATOM 707 N N . ARG A 1 95 ? 12.053 -7.384 -5.155 1.00 92.12 95 ARG A N 1
ATOM 708 C CA . ARG A 1 95 ? 11.597 -8.576 -4.421 1.00 92.12 95 ARG A CA 1
ATOM 709 C C . ARG A 1 95 ? 10.620 -9.441 -5.222 1.00 92.12 95 ARG A C 1
ATOM 711 O O . ARG A 1 95 ? 10.175 -10.470 -4.714 1.00 92.12 95 ARG A O 1
ATOM 718 N N . MET A 1 96 ? 10.238 -9.010 -6.421 1.00 94.19 96 MET A N 1
ATOM 719 C CA . MET A 1 96 ? 9.273 -9.697 -7.275 1.00 94.19 96 MET A CA 1
ATOM 720 C C . MET A 1 96 ? 9.919 -10.819 -8.086 1.00 94.19 96 MET A C 1
ATOM 722 O O . MET A 1 96 ? 11.103 -10.781 -8.4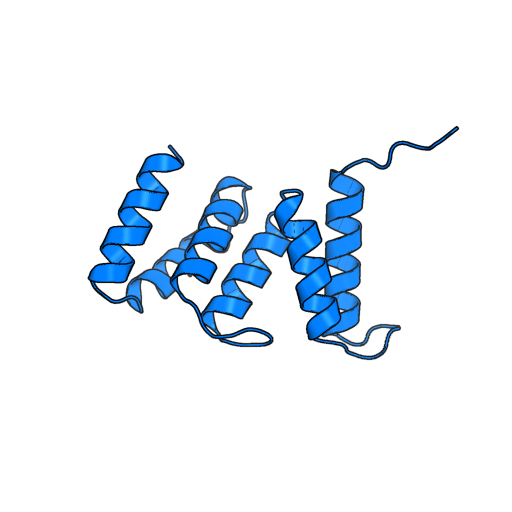15 1.00 94.19 96 MET A O 1
ATOM 726 N N . SER A 1 97 ? 9.118 -11.818 -8.456 1.00 95.62 97 SER A N 1
ATOM 727 C CA . SER A 1 97 ? 9.534 -12.813 -9.446 1.00 95.62 97 SER A CA 1
ATOM 728 C C . SER A 1 97 ? 9.538 -12.226 -10.862 1.00 95.62 97 SER A C 1
ATOM 730 O O . SER A 1 97 ? 8.879 -11.224 -11.134 1.00 95.62 97 SER A O 1
ATOM 732 N N . HIS A 1 98 ? 10.206 -12.897 -11.803 1.00 92.81 98 HIS A N 1
ATOM 733 C CA . HIS A 1 98 ? 10.191 -12.515 -13.222 1.00 92.81 98 HIS A CA 1
ATOM 734 C C . HIS A 1 98 ? 8.766 -12.376 -13.787 1.00 92.81 98 HIS A C 1
ATOM 736 O O . HIS A 1 98 ? 8.475 -11.420 -14.502 1.00 92.81 98 HIS A O 1
ATOM 742 N N . ALA A 1 99 ? 7.859 -13.289 -13.423 1.00 94.62 99 ALA A N 1
ATOM 743 C CA . ALA A 1 99 ? 6.462 -13.227 -13.849 1.00 94.62 99 ALA A CA 1
ATOM 744 C C . ALA A 1 99 ? 5.739 -11.993 -13.281 1.00 94.62 99 ALA A C 1
ATOM 746 O O . ALA A 1 99 ? 4.985 -11.330 -13.989 1.00 94.62 99 ALA A O 1
ATOM 747 N N . GLN A 1 100 ? 6.000 -11.651 -12.017 1.00 93.50 100 GLN A N 1
ATOM 748 C CA . GLN A 1 100 ? 5.433 -10.456 -11.392 1.00 93.50 100 GLN A CA 1
ATOM 749 C C . GLN A 1 100 ? 6.000 -9.171 -12.006 1.00 93.50 100 GLN A C 1
ATOM 751 O O . GLN A 1 100 ? 5.241 -8.240 -12.254 1.00 93.50 100 GLN A O 1
ATOM 756 N N . LEU A 1 101 ? 7.302 -9.141 -12.308 1.00 94.06 101 LEU A N 1
ATOM 757 C CA . LEU A 1 101 ? 7.960 -8.025 -12.991 1.00 94.06 101 LEU A CA 1
ATOM 758 C C . LEU A 1 101 ? 7.363 -7.764 -14.378 1.00 94.06 101 LEU A C 1
ATOM 760 O O . LEU A 1 101 ? 7.092 -6.615 -14.718 1.00 94.06 101 LEU A O 1
ATOM 764 N N . ALA A 1 102 ? 7.110 -8.821 -15.155 1.00 94.19 102 ALA A N 1
ATOM 765 C CA . ALA A 1 102 ? 6.450 -8.700 -16.452 1.00 94.19 102 ALA A CA 1
ATOM 766 C C . ALA A 1 102 ? 5.043 -8.093 -16.316 1.00 94.19 102 ALA A C 1
ATOM 768 O O . ALA A 1 102 ? 4.690 -7.184 -17.065 1.00 94.19 102 ALA A O 1
ATOM 769 N N . HIS A 1 103 ? 4.274 -8.535 -15.316 1.00 92.69 103 HIS A N 1
ATOM 770 C CA . HIS A 1 103 ? 2.933 -8.011 -15.058 1.00 92.69 103 HIS A CA 1
ATOM 771 C C . HIS A 1 103 ? 2.947 -6.524 -14.677 1.00 92.69 103 HIS A C 1
ATOM 773 O O . HIS A 1 103 ? 2.194 -5.728 -15.232 1.00 92.69 103 HIS A O 1
ATOM 779 N N . VAL A 1 104 ? 3.828 -6.109 -13.763 1.00 93.50 104 VAL A N 1
ATOM 780 C CA . VAL A 1 104 ? 3.881 -4.695 -13.357 1.00 93.50 104 VAL A CA 1
ATOM 781 C C . VAL A 1 104 ? 4.471 -3.778 -14.429 1.00 93.50 104 VAL A C 1
ATOM 783 O O . VAL A 1 104 ? 4.152 -2.591 -14.460 1.00 93.50 104 VAL A O 1
ATOM 786 N N . ALA A 1 105 ? 5.297 -4.309 -15.336 1.00 91.12 105 ALA A N 1
ATOM 787 C CA . ALA A 1 105 ? 5.760 -3.571 -16.506 1.00 91.12 105 ALA A CA 1
ATOM 788 C C . ALA A 1 105 ? 4.608 -3.269 -17.478 1.00 91.12 105 ALA A C 1
ATOM 790 O O . ALA A 1 105 ? 4.527 -2.148 -17.979 1.00 91.12 105 ALA A O 1
ATOM 791 N N . GLN A 1 106 ? 3.698 -4.229 -17.690 1.00 90.06 106 GLN A N 1
ATOM 792 C CA . GLN A 1 106 ? 2.463 -4.008 -18.454 1.00 90.06 106 GLN A CA 1
ATOM 793 C C . GLN A 1 106 ? 1.590 -2.948 -17.776 1.00 90.06 106 GLN A C 1
ATOM 795 O O . GLN A 1 106 ? 1.230 -1.963 -18.413 1.00 90.06 106 GLN A O 1
ATOM 800 N N . LEU A 1 107 ? 1.365 -3.079 -16.462 1.00 88.81 107 LEU A N 1
ATOM 801 C CA . LEU A 1 107 ? 0.586 -2.110 -15.688 1.00 88.81 107 LEU A CA 1
ATOM 802 C C . LEU A 1 107 ? 1.138 -0.680 -15.819 1.00 88.81 107 LEU A C 1
ATOM 804 O O . LEU A 1 107 ? 0.382 0.266 -16.003 1.00 88.81 107 LEU A O 1
ATOM 808 N N . ARG A 1 108 ? 2.465 -0.496 -15.766 1.00 87.44 108 ARG A N 1
ATOM 809 C CA . ARG A 1 108 ? 3.087 0.828 -15.957 1.00 87.44 108 ARG A CA 1
ATOM 810 C C . ARG A 1 108 ? 2.925 1.390 -17.363 1.00 87.44 108 ARG A C 1
ATOM 812 O O . ARG A 1 108 ? 2.929 2.608 -17.511 1.00 87.44 108 ARG A O 1
ATOM 819 N N . ALA A 1 109 ? 2.832 0.537 -18.378 1.00 88.12 109 ALA A N 1
ATOM 820 C CA . ALA A 1 109 ? 2.617 0.982 -19.749 1.00 88.12 109 ALA A CA 1
ATOM 821 C C . ALA A 1 109 ? 1.192 1.520 -19.962 1.00 88.12 109 ALA A C 1
ATOM 823 O O . ALA A 1 109 ? 1.015 2.423 -20.770 1.00 88.12 109 ALA A O 1
ATOM 824 N N . GLU A 1 110 ? 0.207 1.009 -19.218 1.00 82.00 110 GLU A N 1
ATOM 825 C CA . GLU A 1 110 ? -1.201 1.430 -19.296 1.00 82.00 110 GLU A CA 1
ATOM 826 C C . GLU A 1 110 ? -1.488 2.764 -18.585 1.00 82.00 110 GLU A C 1
ATOM 828 O O . GLU A 1 110 ? -2.501 3.400 -18.857 1.00 82.00 110 GLU A O 1
ATOM 833 N N . VAL A 1 111 ? -0.607 3.197 -17.676 1.00 72.81 111 VAL A N 1
ATOM 834 C CA . VAL A 1 111 ? -0.768 4.423 -16.863 1.00 72.81 111 VAL A CA 1
ATOM 835 C C . VAL A 1 111 ? -0.042 5.638 -17.490 1.00 72.81 111 VAL A C 1
ATOM 837 O O . VAL A 1 111 ? 0.065 6.692 -16.867 1.00 72.81 111 VAL A O 1
ATOM 840 N N . ARG A 1 112 ? 0.468 5.506 -18.724 1.00 57.56 112 ARG A N 1
ATOM 841 C CA . ARG A 1 112 ? 1.097 6.586 -19.514 1.00 57.56 112 ARG A CA 1
ATOM 842 C C . ARG A 1 112 ? 0.093 7.328 -20.384 1.00 57.56 112 ARG A C 1
ATOM 844 O O . ARG A 1 112 ? 0.284 8.557 -20.514 1.00 57.56 112 ARG A O 1
#

pLDDT: mean 89.53, std 10.88, range [38.91, 97.12]

Radius of gyration: 14.94 Å; chains: 1; bounding box: 44×34×41 Å

Sequence (112 aa):
MATQRDPRQDAAAQFALAQRYESGQGVAPDPAAAFACYLRAARLGHARAQFELGRKHASGQGARRDLLAAYAWLLQAEHAGEAEAGPTLHQIAARMSHAQLAHVAQLRAEVR

Foldseek 3Di:
DPPPPDLQNLLVVLQVVLVCLCVVPVHRNDLQSSLVSLVSSLVSLNLVSLQVQLVCLCVVPSHRNDLLSSLLSLVSSVVSPNPVSVVVNVVSLVVDDPVSVVVVVVVVVVVD